Protein AF-A0AAV9FBR1-F1 (afdb_monomer_lite)

Sequence (100 aa):
MEDSTSTRLIVDIDIKSQFEVVRPTRAYTQLSNAIPTIFLGNEEKLNRVVSLLCSASHQSLKESDLHIPRWRKARYMKSKWLSCFQKSFIVSCFQVKEMV

InterPro domains:
  IPR006502 Protein of unknown function PDDEXK-like [PF04720] (5-86)
  IPR006502 Protein of unknown function PDDEXK-like [PTHR31579] (6-85)
  IPR006502 Protein of unknown function PDDEXK-like [TIGR01615] (3-87)

Organism: Acorus calamus (NCBI:txid4465)

pLDDT: mean 76.17, std 16.45, range [35.25, 90.44]

Secondary structure (DSSP, 8-state):
--------EEEES-TGGGG--SS--HHHHHHHHHS-SSEEEEHHHHHHHHHHHHHHHHHHHHHTT----GGGSHHHHHHHHHS-TT-SEEE---------

Structure (mmCIF, N/CA/C/O backbone):
data_AF-A0AAV9FBR1-F1
#
_entry.id   AF-A0AAV9FBR1-F1
#
loop_
_atom_site.group_PDB
_atom_site.id
_atom_site.type_symbol
_atom_site.label_atom_id
_atom_site.label_alt_id
_atom_site.label_comp_id
_atom_site.label_asym_id
_atom_site.label_entity_id
_atom_site.label_seq_id
_atom_site.pdbx_PDB_ins_code
_atom_site.Cartn_x
_atom_site.Cartn_y
_atom_site.Cartn_z
_atom_site.occupancy
_atom_site.B_iso_or_equiv
_atom_site.auth_seq_id
_atom_site.auth_comp_id
_atom_site.auth_asym_id
_atom_site.auth_atom_id
_atom_site.pdbx_PDB_model_num
ATOM 1 N N . MET A 1 1 ? -15.742 4.860 35.322 1.00 44.50 1 MET A N 1
ATOM 2 C CA . MET A 1 1 ? -14.326 4.937 34.915 1.00 44.50 1 MET A CA 1
ATOM 3 C C . MET A 1 1 ? -14.261 4.200 33.594 1.00 44.50 1 MET A C 1
ATOM 5 O O . MET A 1 1 ? -14.174 2.984 33.589 1.00 44.50 1 MET A O 1
ATOM 9 N N . GLU A 1 2 ? -14.499 4.915 32.500 1.00 49.41 2 GLU A N 1
ATOM 10 C CA . GLU A 1 2 ? -14.661 4.325 31.170 1.00 49.41 2 GLU A CA 1
ATOM 11 C C . GLU A 1 2 ? -13.905 5.243 30.220 1.00 49.41 2 GLU A C 1
ATOM 13 O O . GLU A 1 2 ? -14.378 6.318 29.859 1.00 49.41 2 GLU A O 1
ATOM 18 N N . ASP A 1 3 ? -12.650 4.888 29.958 1.00 48.16 3 ASP A N 1
ATOM 19 C CA . ASP A 1 3 ? -11.848 5.578 28.961 1.00 48.16 3 ASP A CA 1
ATOM 20 C C . ASP A 1 3 ? -12.392 5.155 27.600 1.00 48.16 3 ASP A C 1
ATOM 22 O O . ASP A 1 3 ? -12.084 4.075 27.086 1.00 48.16 3 ASP A O 1
ATOM 26 N N . SER A 1 4 ? -13.284 5.980 27.056 1.00 52.44 4 SER A N 1
ATOM 27 C CA . SER A 1 4 ? -13.751 5.910 25.680 1.00 52.44 4 SER A CA 1
ATOM 28 C C . SER A 1 4 ? -12.568 6.180 24.746 1.00 52.44 4 SER A C 1
ATOM 30 O O . SER A 1 4 ? -12.480 7.232 24.112 1.00 52.44 4 SER A O 1
ATOM 32 N N . THR A 1 5 ? -11.635 5.234 24.660 1.00 56.94 5 THR A N 1
ATOM 33 C CA . THR A 1 5 ? -10.590 5.201 23.642 1.00 56.94 5 THR A CA 1
ATOM 34 C C . THR A 1 5 ? -11.274 4.900 22.319 1.00 56.94 5 THR A C 1
ATOM 36 O O . THR A 1 5 ? -11.324 3.762 21.853 1.00 56.94 5 THR A O 1
ATOM 39 N N . SER A 1 6 ? -11.871 5.927 21.709 1.00 63.19 6 SER A N 1
ATOM 40 C CA . SER A 1 6 ? -12.390 5.851 20.349 1.00 63.19 6 SER A CA 1
ATOM 41 C C . SER A 1 6 ? -11.209 5.590 19.412 1.00 63.19 6 SER A C 1
ATOM 43 O O . SER A 1 6 ? -10.602 6.506 18.852 1.00 63.19 6 SER A O 1
ATOM 45 N N . THR A 1 7 ? -10.819 4.324 19.308 1.00 70.31 7 THR A N 1
ATOM 46 C CA . THR A 1 7 ? -9.712 3.886 18.479 1.00 70.31 7 THR A CA 1
ATOM 47 C C . THR A 1 7 ? -10.153 4.112 17.046 1.00 70.31 7 THR A C 1
ATOM 49 O O . THR A 1 7 ? -11.130 3.520 16.587 1.00 70.31 7 THR A O 1
ATOM 52 N N . ARG A 1 8 ? -9.468 5.023 16.351 1.00 76.31 8 ARG A N 1
ATOM 53 C CA . ARG A 1 8 ? -9.749 5.336 14.950 1.00 76.31 8 ARG A CA 1
ATOM 54 C C . ARG A 1 8 ? -9.470 4.087 14.117 1.00 76.31 8 ARG A C 1
ATOM 56 O O . ARG A 1 8 ? -8.319 3.686 13.938 1.00 76.31 8 ARG A O 1
ATOM 63 N N . LEU A 1 9 ? -10.544 3.459 13.648 1.00 80.38 9 LEU A N 1
ATOM 64 C CA . LEU A 1 9 ? -10.487 2.319 12.746 1.00 80.38 9 LEU A CA 1
ATOM 65 C C . LEU A 1 9 ? -10.593 2.817 11.309 1.00 80.38 9 LEU A C 1
ATOM 67 O O . LEU A 1 9 ? -11.478 3.595 10.952 1.00 80.38 9 LEU A O 1
ATOM 71 N N . ILE A 1 10 ? -9.667 2.351 10.483 1.00 83.00 10 ILE A N 1
ATOM 72 C CA . ILE A 1 10 ? -9.611 2.663 9.062 1.00 83.00 10 ILE A CA 1
ATOM 73 C C . ILE A 1 10 ? -10.109 1.440 8.308 1.00 83.00 10 ILE A C 1
ATOM 75 O O . ILE A 1 10 ? -9.619 0.329 8.533 1.00 83.00 10 ILE A O 1
ATOM 79 N N . VAL A 1 11 ? -11.079 1.667 7.423 1.00 83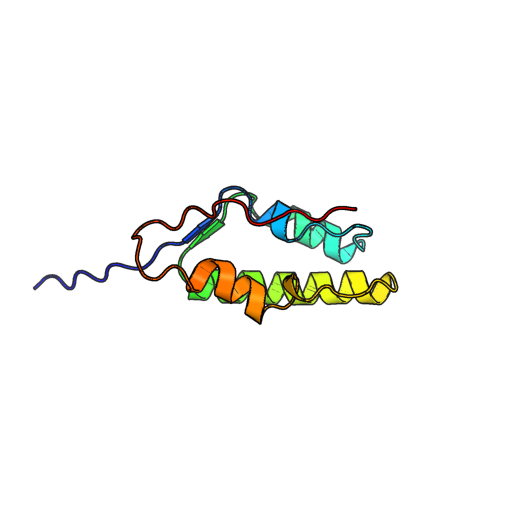.38 11 VAL A N 1
ATOM 80 C CA . VAL A 1 11 ? -11.687 0.634 6.590 1.00 83.38 11 VAL A CA 1
ATOM 81 C C . VAL A 1 11 ? -11.494 1.009 5.128 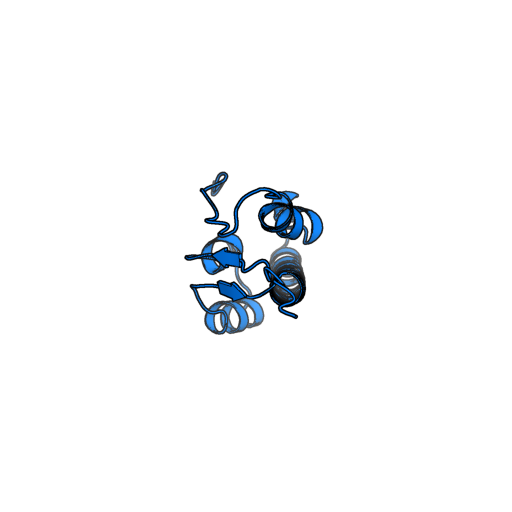1.00 83.38 11 VAL A C 1
ATOM 83 O O . VAL A 1 11 ? -12.055 1.990 4.655 1.00 83.38 11 VAL A O 1
ATOM 86 N N . ASP A 1 12 ? -10.712 0.225 4.398 1.00 84.25 12 ASP A N 1
ATOM 87 C CA . ASP A 1 12 ? -10.613 0.351 2.945 1.00 84.25 12 ASP A CA 1
ATOM 88 C C . ASP A 1 12 ? -11.107 -0.945 2.307 1.00 84.25 12 ASP A C 1
ATOM 90 O O . ASP A 1 12 ? -10.610 -2.018 2.632 1.00 84.25 12 ASP A O 1
ATOM 94 N N . ILE A 1 13 ? -12.116 -0.862 1.442 1.00 85.00 13 ILE A N 1
ATOM 95 C CA . ILE A 1 13 ? -12.761 -2.040 0.840 1.00 85.00 13 ILE A CA 1
ATOM 96 C C . ILE A 1 13 ? -11.932 -2.577 -0.340 1.00 85.00 13 ILE A C 1
ATOM 98 O O . ILE A 1 13 ? -12.078 -3.738 -0.715 1.00 85.00 13 ILE A O 1
ATOM 102 N N . ASP A 1 14 ? -11.047 -1.752 -0.904 1.00 84.19 14 ASP A N 1
ATOM 103 C CA . ASP A 1 14 ? -10.214 -2.108 -2.049 1.00 84.19 14 ASP A CA 1
ATOM 104 C C . ASP A 1 14 ? -8.850 -1.408 -1.964 1.00 84.19 14 ASP A C 1
ATOM 106 O O . ASP A 1 14 ? -8.460 -0.589 -2.803 1.00 84.19 14 ASP A O 1
ATOM 110 N N . ILE A 1 15 ? -8.086 -1.752 -0.922 1.00 85.81 15 ILE A N 1
ATOM 111 C CA . ILE A 1 15 ? -6.732 -1.214 -0.752 1.00 85.81 15 ILE A CA 1
ATOM 112 C C . ILE A 1 15 ? -5.809 -1.697 -1.874 1.00 85.81 15 ILE A C 1
ATOM 114 O O . ILE A 1 15 ? -4.867 -1.000 -2.246 1.00 85.81 15 ILE A O 1
ATOM 118 N N . LYS A 1 16 ? -6.077 -2.885 -2.433 1.00 86.00 16 LYS A N 1
ATOM 119 C CA . LYS A 1 16 ? -5.235 -3.524 -3.447 1.00 86.00 16 LYS A CA 1
ATOM 120 C C . LYS A 1 16 ? -5.168 -2.693 -4.728 1.00 86.00 16 LYS A C 1
ATOM 122 O O . LYS A 1 16 ? -4.067 -2.501 -5.248 1.00 86.00 16 LYS A O 1
ATOM 127 N N . SER A 1 17 ? -6.290 -2.134 -5.193 1.00 85.38 17 SER A N 1
ATOM 128 C CA . SER A 1 17 ? -6.299 -1.305 -6.408 1.00 85.38 17 SER A CA 1
ATOM 129 C C . SER A 1 17 ? -5.485 -0.016 -6.280 1.00 85.38 17 SER A C 1
ATOM 131 O O . SER A 1 17 ? -4.965 0.490 -7.271 1.00 85.38 17 SER A O 1
ATOM 133 N N . GLN A 1 18 ? -5.277 0.487 -5.059 1.00 82.31 18 GLN A N 1
ATOM 134 C CA . GLN A 1 18 ? -4.445 1.671 -4.815 1.00 82.31 18 GLN A CA 1
ATOM 135 C C . GLN A 1 18 ? -2.954 1.427 -5.086 1.00 82.31 18 GLN A C 1
ATOM 137 O O . GLN A 1 18 ? -2.176 2.376 -5.220 1.00 82.31 18 GLN A O 1
ATOM 142 N N . PHE A 1 19 ? -2.541 0.160 -5.136 1.00 84.50 19 PHE A N 1
ATOM 143 C CA . PHE A 1 19 ? -1.154 -0.244 -5.321 1.00 84.50 19 PHE A CA 1
ATOM 144 C C . PHE A 1 19 ? -0.929 -1.009 -6.632 1.00 84.50 19 PHE A C 1
ATOM 146 O O . PHE A 1 19 ? 0.170 -1.490 -6.873 1.00 84.50 19 PHE A O 1
ATOM 153 N N . GLU A 1 20 ? -1.888 -1.066 -7.547 1.00 83.88 20 GLU A N 1
ATOM 154 C CA . GLU A 1 20 ? -1.692 -1.737 -8.836 1.00 83.88 20 GLU A CA 1
ATOM 155 C C . GLU A 1 20 ? -0.537 -1.114 -9.655 1.00 83.88 20 GLU A C 1
ATOM 157 O O . GLU A 1 20 ? -0.366 0.106 -9.693 1.00 83.88 20 GLU A O 1
ATOM 162 N N . VAL A 1 21 ? 0.333 -1.938 -10.253 1.00 82.75 21 VAL A N 1
ATOM 163 C CA . VAL A 1 21 ? 1.515 -1.519 -11.042 1.00 82.75 21 VAL A CA 1
ATOM 164 C C . VAL A 1 21 ? 1.344 -2.009 -12.480 1.00 82.75 21 VAL A C 1
ATOM 166 O O . VAL A 1 21 ? 0.977 -3.160 -12.676 1.00 82.75 21 VAL A O 1
ATOM 169 N N . VAL A 1 22 ? 1.679 -1.177 -13.476 1.00 76.31 22 VAL A N 1
ATOM 170 C CA . VAL A 1 22 ? 1.561 -1.511 -14.915 1.00 76.31 22 VAL A CA 1
ATOM 171 C C . VAL A 1 22 ? 2.428 -2.713 -15.316 1.00 76.31 22 VAL A C 1
ATOM 173 O O . VAL A 1 22 ? 2.045 -3.511 -16.164 1.00 76.31 22 VAL A O 1
ATOM 176 N N . ARG A 1 23 ? 3.610 -2.853 -14.708 1.00 79.75 23 ARG A N 1
ATOM 177 C CA . ARG A 1 23 ? 4.543 -3.969 -14.918 1.00 79.75 23 ARG A CA 1
ATOM 178 C C . ARG A 1 23 ? 5.022 -4.489 -13.563 1.00 79.75 23 ARG A C 1
ATOM 180 O O . ARG A 1 23 ? 6.050 -4.032 -13.060 1.00 79.75 23 ARG A O 1
ATOM 187 N N . PRO A 1 24 ? 4.242 -5.358 -12.902 1.00 82.38 24 PRO A N 1
ATOM 188 C CA . PRO A 1 24 ? 4.637 -5.889 -11.614 1.00 82.38 24 PRO A CA 1
ATOM 189 C C . PRO A 1 24 ? 5.775 -6.892 -11.811 1.00 82.38 24 PRO A C 1
ATOM 191 O O . PRO A 1 24 ? 5.704 -7.791 -12.648 1.00 82.38 24 PRO A O 1
ATOM 194 N N . THR A 1 25 ? 6.830 -6.770 -11.014 1.00 86.62 25 THR A N 1
ATOM 195 C CA . THR A 1 25 ? 7.878 -7.793 -10.965 1.00 86.62 25 THR A CA 1
ATOM 196 C C . THR A 1 25 ? 7.331 -9.055 -10.293 1.00 86.62 25 THR A C 1
ATOM 198 O O . THR A 1 25 ? 6.294 -9.033 -9.617 1.00 86.62 25 THR A O 1
ATOM 201 N N . ARG A 1 26 ? 8.010 -10.198 -10.451 1.00 87.00 26 ARG A N 1
ATOM 202 C CA . ARG A 1 26 ? 7.555 -11.465 -9.847 1.00 87.00 26 ARG A CA 1
ATOM 203 C C . ARG A 1 26 ? 7.424 -11.354 -8.322 1.00 87.00 26 ARG A C 1
ATOM 205 O O . ARG A 1 26 ? 6.434 -11.820 -7.761 1.00 87.00 26 ARG A O 1
ATOM 212 N N . ALA A 1 27 ? 8.378 -10.680 -7.679 1.00 86.31 27 ALA A N 1
ATOM 213 C CA . ALA A 1 27 ? 8.350 -10.401 -6.245 1.00 86.31 27 ALA A CA 1
ATOM 214 C C . ALA A 1 27 ? 7.155 -9.511 -5.860 1.00 86.31 27 ALA A C 1
ATOM 216 O O . ALA A 1 27 ? 6.449 -9.796 -4.892 1.00 86.31 27 ALA A O 1
ATOM 217 N N . TYR A 1 28 ? 6.874 -8.474 -6.656 1.00 87.88 28 TYR A N 1
ATOM 218 C CA . TYR A 1 28 ? 5.734 -7.594 -6.416 1.00 87.88 28 TYR A CA 1
ATOM 219 C C . TYR A 1 28 ? 4.390 -8.309 -6.581 1.00 87.88 28 TYR A C 1
ATOM 221 O O . TYR A 1 28 ? 3.473 -8.094 -5.796 1.00 87.88 28 TYR A O 1
ATOM 229 N N . THR A 1 29 ? 4.278 -9.200 -7.565 1.00 87.50 29 THR A N 1
ATOM 230 C CA . THR A 1 29 ? 3.060 -9.986 -7.814 1.00 87.50 29 THR A CA 1
ATOM 231 C C . THR A 1 29 ? 2.745 -10.912 -6.639 1.00 87.50 29 THR A C 1
ATOM 233 O O . THR A 1 29 ? 1.600 -10.983 -6.195 1.00 87.50 29 THR A O 1
ATOM 236 N N . GLN A 1 30 ? 3.761 -11.583 -6.085 1.00 89.62 30 GLN A N 1
ATOM 237 C CA . GLN A 1 30 ? 3.605 -12.415 -4.888 1.00 89.62 30 GLN A CA 1
ATOM 238 C C . GLN A 1 30 ? 3.132 -11.592 -3.689 1.00 89.62 30 GLN A C 1
ATOM 240 O O . GLN A 1 30 ? 2.184 -11.988 -3.013 1.00 89.62 30 GLN A O 1
ATOM 245 N N . LEU A 1 31 ? 3.740 -10.421 -3.471 1.00 88.44 31 LEU A N 1
ATOM 246 C CA . LEU A 1 31 ? 3.316 -9.511 -2.412 1.00 88.44 31 LEU A CA 1
ATOM 247 C C . LEU A 1 31 ? 1.878 -9.033 -2.638 1.00 88.44 31 LEU A C 1
ATOM 249 O O . LEU A 1 31 ? 1.067 -9.126 -1.728 1.00 88.44 31 LEU A O 1
ATOM 253 N N . SER A 1 32 ? 1.540 -8.587 -3.850 1.00 85.38 32 SER A N 1
ATOM 254 C CA . SER A 1 32 ? 0.203 -8.100 -4.208 1.00 85.38 32 SER A CA 1
ATOM 255 C C . SER A 1 32 ? -0.891 -9.149 -3.984 1.00 85.38 32 SER A C 1
ATOM 257 O O . SER A 1 32 ? -2.005 -8.820 -3.577 1.00 85.38 32 SER A O 1
ATOM 259 N N . ASN A 1 33 ? -0.573 -10.427 -4.198 1.00 86.31 33 ASN A N 1
ATOM 260 C CA . ASN A 1 33 ? -1.487 -11.537 -3.939 1.00 86.31 33 ASN A CA 1
ATOM 261 C C . ASN A 1 33 ? -1.626 -11.889 -2.453 1.00 86.31 33 ASN A C 1
ATOM 263 O O . ASN A 1 33 ? -2.664 -12.414 -2.066 1.00 86.31 33 ASN A O 1
ATOM 267 N N . ALA A 1 34 ? -0.625 -11.581 -1.627 1.00 87.50 34 ALA A N 1
ATOM 268 C CA . ALA A 1 34 ? -0.683 -11.781 -0.181 1.00 87.50 34 ALA A CA 1
ATOM 269 C C . ALA A 1 34 ? -1.438 -10.660 0.561 1.00 87.50 34 ALA A C 1
ATOM 271 O O . ALA A 1 34 ? -1.789 -10.822 1.729 1.00 87.50 34 ALA A O 1
ATOM 272 N N . ILE A 1 35 ? -1.678 -9.515 -0.088 1.00 84.88 35 ILE A N 1
ATOM 273 C CA . ILE A 1 35 ? -2.406 -8.390 0.511 1.00 84.88 35 ILE A CA 1
ATOM 274 C C . ILE A 1 35 ? -3.910 -8.698 0.525 1.00 84.88 35 ILE A C 1
ATOM 276 O O . ILE A 1 35 ? -4.463 -9.058 -0.518 1.00 84.88 35 ILE A O 1
ATOM 280 N N . PRO A 1 36 ? -4.603 -8.492 1.658 1.00 84.12 36 PRO A N 1
ATOM 281 C CA . PRO A 1 36 ? -6.055 -8.578 1.692 1.00 84.12 36 PRO A CA 1
ATOM 282 C C . PRO A 1 36 ? -6.684 -7.433 0.886 1.00 84.12 36 PRO A C 1
ATOM 284 O O . PRO A 1 36 ? -6.262 -6.285 0.997 1.00 84.12 36 PRO A O 1
ATOM 287 N N . THR A 1 37 ? -7.724 -7.725 0.102 1.00 85.19 37 THR A N 1
ATOM 288 C CA . THR A 1 37 ? -8.469 -6.702 -0.660 1.00 85.19 37 THR A CA 1
ATOM 289 C C . THR A 1 37 ? -9.084 -5.652 0.262 1.00 85.19 37 THR A C 1
ATOM 291 O O . THR A 1 37 ? -9.039 -4.461 -0.035 1.00 85.19 37 THR A O 1
ATOM 294 N N . ILE A 1 38 ? -9.592 -6.103 1.411 1.00 86.75 38 ILE A N 1
ATOM 295 C CA . ILE A 1 38 ? -10.204 -5.258 2.429 1.00 86.75 38 ILE A CA 1
ATOM 296 C C . ILE A 1 38 ? -9.191 -5.040 3.556 1.00 86.75 38 ILE A C 1
ATOM 298 O O . ILE A 1 38 ? -8.726 -5.993 4.184 1.00 86.75 38 ILE A O 1
A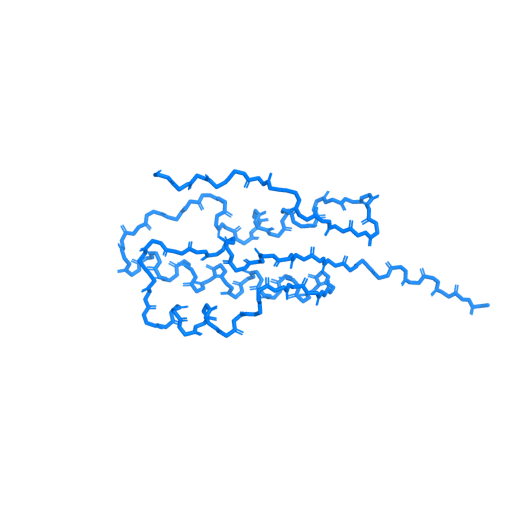TOM 302 N N . PHE A 1 39 ? -8.867 -3.783 3.833 1.00 87.25 39 PHE A N 1
ATOM 303 C CA . PHE A 1 39 ? -8.054 -3.381 4.970 1.00 87.25 39 PHE A CA 1
ATOM 304 C C . PHE A 1 39 ? -8.943 -2.929 6.128 1.00 87.25 39 PHE A C 1
ATOM 306 O O . PHE A 1 39 ? -9.756 -2.020 5.982 1.00 87.25 39 PHE A O 1
ATOM 313 N N . LEU A 1 40 ? -8.738 -3.539 7.294 1.00 87.50 40 LEU A N 1
ATOM 314 C CA . LEU A 1 40 ? -9.353 -3.161 8.564 1.00 87.50 40 LEU A CA 1
ATOM 315 C C . LEU A 1 40 ? -8.248 -3.030 9.611 1.00 87.50 40 LEU A C 1
ATOM 317 O O . LEU A 1 40 ? -7.587 -4.014 9.955 1.00 87.50 40 LEU A O 1
ATOM 321 N N . GLY A 1 41 ? -8.025 -1.827 10.134 1.00 87.00 41 GLY A N 1
ATOM 322 C CA . GLY A 1 41 ? -7.023 -1.659 11.179 1.00 87.00 41 GLY A CA 1
ATOM 323 C C . GLY A 1 41 ? -6.830 -0.239 11.681 1.00 87.00 41 GLY A C 1
ATOM 324 O O . GLY A 1 41 ? -7.416 0.716 11.182 1.00 87.00 41 GLY A O 1
ATOM 325 N N . ASN A 1 42 ? -5.964 -0.128 12.685 1.00 87.44 42 ASN A N 1
ATOM 326 C CA . ASN A 1 42 ? -5.577 1.142 13.289 1.00 87.44 42 ASN A CA 1
ATOM 327 C C . ASN A 1 42 ? -4.580 1.889 12.388 1.00 87.44 42 ASN A C 1
ATOM 329 O O . ASN A 1 42 ? -3.942 1.305 11.505 1.00 87.44 42 ASN A O 1
ATOM 333 N N . GLU A 1 43 ? -4.359 3.163 12.696 1.00 85.56 43 GLU A N 1
ATOM 334 C CA . GLU A 1 43 ? -3.407 4.037 12.001 1.00 85.56 43 GLU A CA 1
ATOM 335 C C . GLU A 1 43 ? -1.985 3.457 11.926 1.00 85.56 43 GLU A C 1
ATOM 337 O O . GLU A 1 43 ? -1.324 3.545 10.890 1.00 85.56 43 GLU A O 1
ATOM 342 N N . GLU A 1 44 ? -1.503 2.808 12.990 1.00 87.50 44 GLU A N 1
ATOM 343 C CA . GLU A 1 44 ? -0.177 2.177 13.001 1.00 87.50 44 GLU A CA 1
ATOM 344 C C . GLU A 1 44 ? -0.068 1.013 12.011 1.00 87.50 44 GLU A C 1
ATOM 346 O O . GLU A 1 44 ? 0.919 0.900 11.275 1.00 87.50 44 GLU A O 1
ATOM 351 N N . LYS A 1 45 ? -1.095 0.151 11.971 1.00 88.75 45 LYS A N 1
ATOM 352 C CA . LYS A 1 45 ? -1.147 -0.981 11.037 1.00 88.75 45 LYS A CA 1
ATOM 353 C C . LYS A 1 45 ? -1.168 -0.466 9.605 1.00 88.75 45 LYS A C 1
ATOM 355 O O . LYS A 1 45 ? -0.397 -0.954 8.780 1.00 88.75 45 LYS A O 1
ATOM 360 N N . LEU A 1 46 ? -1.976 0.560 9.336 1.00 87.88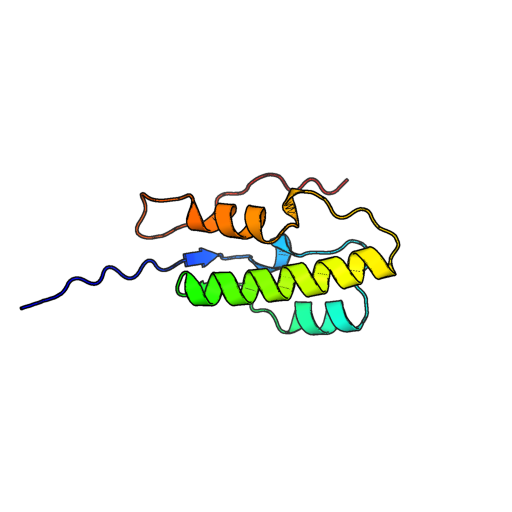 46 LEU A N 1
ATOM 361 C CA . LEU A 1 46 ? -2.034 1.181 8.019 1.00 87.88 46 LEU A CA 1
ATOM 362 C C . LEU A 1 46 ? -0.668 1.755 7.630 1.00 87.88 46 LEU A C 1
ATOM 364 O O . LEU A 1 46 ? -0.177 1.491 6.538 1.00 87.88 46 LEU A O 1
ATOM 368 N N . ASN A 1 47 ? -0.017 2.491 8.531 1.00 88.75 47 ASN A N 1
ATOM 369 C CA . ASN A 1 47 ? 1.295 3.078 8.277 1.00 88.75 47 ASN A CA 1
ATOM 370 C C . ASN A 1 47 ? 2.345 2.034 7.884 1.00 88.75 47 ASN A C 1
ATOM 372 O O . ASN A 1 47 ? 3.129 2.285 6.965 1.00 88.75 47 ASN A O 1
ATOM 376 N N . ARG A 1 48 ? 2.360 0.875 8.556 1.00 90.38 48 ARG A N 1
ATOM 377 C CA . ARG A 1 48 ? 3.274 -0.233 8.238 1.00 90.38 48 ARG A CA 1
ATOM 378 C C . ARG A 1 48 ? 2.963 -0.841 6.874 1.00 90.38 48 ARG A C 1
ATOM 380 O O . ARG A 1 48 ? 3.876 -0.973 6.062 1.00 90.38 48 ARG A O 1
ATOM 387 N N . VAL A 1 49 ? 1.692 -1.149 6.609 1.00 89.31 49 VAL A N 1
ATOM 388 C CA . VAL A 1 49 ? 1.253 -1.725 5.328 1.00 89.31 49 VAL A CA 1
ATOM 389 C C . VAL A 1 49 ? 1.563 -0.768 4.179 1.00 89.31 49 VAL A C 1
ATOM 391 O O . VAL A 1 49 ? 2.262 -1.144 3.246 1.00 89.31 49 VAL A O 1
ATOM 394 N N . VAL A 1 50 ? 1.152 0.498 4.270 1.00 89.50 50 VAL A N 1
ATOM 395 C CA . VAL A 1 50 ? 1.410 1.509 3.232 1.00 89.50 50 VAL A CA 1
ATOM 396 C C . VAL A 1 50 ? 2.909 1.699 2.993 1.00 89.50 50 VAL A C 1
ATOM 398 O O . VAL A 1 50 ? 3.331 1.762 1.842 1.00 89.50 50 VAL A O 1
ATOM 401 N N . SER A 1 51 ? 3.732 1.759 4.047 1.00 90.44 51 SER A N 1
ATOM 402 C CA . SER A 1 51 ? 5.192 1.834 3.893 1.00 90.44 51 SER A CA 1
ATOM 403 C C . SER A 1 51 ? 5.749 0.626 3.130 1.00 90.44 51 SER A C 1
ATOM 405 O O . SER A 1 51 ? 6.516 0.814 2.188 1.00 90.44 51 SER A O 1
ATOM 407 N N . LEU A 1 52 ? 5.352 -0.595 3.507 1.00 90.19 52 LEU A N 1
ATOM 408 C CA . LEU A 1 52 ? 5.791 -1.832 2.852 1.00 90.19 52 LEU A CA 1
ATOM 409 C C . LEU A 1 52 ? 5.412 -1.831 1.364 1.00 90.19 52 LEU A C 1
ATOM 411 O O . LEU A 1 52 ? 6.253 -2.071 0.498 1.00 90.19 52 LEU A O 1
ATOM 415 N N . LEU A 1 53 ? 4.153 -1.503 1.068 1.00 88.38 53 LEU A N 1
ATOM 416 C CA . LEU A 1 53 ? 3.621 -1.506 -0.290 1.00 88.38 53 LEU A CA 1
ATOM 417 C C . LEU A 1 53 ? 4.236 -0.420 -1.158 1.00 88.38 53 LEU A C 1
ATOM 419 O O . LEU A 1 53 ? 4.575 -0.692 -2.309 1.00 88.38 53 LEU A O 1
ATOM 423 N N . CYS A 1 54 ? 4.438 0.786 -0.629 1.00 88.75 54 CYS A N 1
ATOM 424 C CA . CYS A 1 54 ? 5.145 1.844 -1.343 1.00 88.75 54 CYS A CA 1
ATOM 425 C C . CYS A 1 54 ? 6.584 1.438 -1.672 1.00 88.75 54 CYS A C 1
ATOM 427 O O . CYS A 1 54 ? 7.009 1.653 -2.803 1.00 88.75 54 CYS A O 1
ATOM 429 N N . SER A 1 55 ? 7.313 0.822 -0.736 1.00 89.25 55 SER A N 1
ATOM 430 C CA . SER A 1 55 ? 8.686 0.358 -0.976 1.00 89.25 55 SER A CA 1
ATOM 431 C C . SER A 1 55 ? 8.747 -0.715 -2.062 1.00 89.25 55 SER A C 1
ATOM 433 O O . SER A 1 55 ? 9.516 -0.582 -3.011 1.00 89.25 55 SER A O 1
ATOM 435 N N . ALA A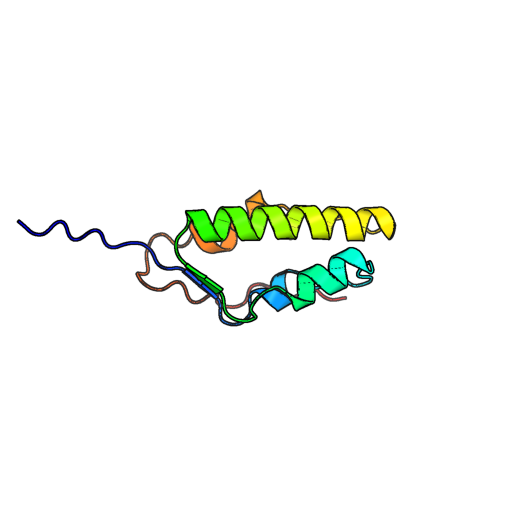 1 56 ? 7.886 -1.732 -1.980 1.00 89.00 56 ALA A N 1
ATOM 436 C CA . ALA A 1 56 ? 7.826 -2.790 -2.985 1.00 89.00 56 ALA A CA 1
ATOM 437 C C . ALA A 1 56 ? 7.383 -2.257 -4.359 1.00 89.00 56 ALA A C 1
ATOM 439 O O . ALA A 1 56 ? 7.932 -2.639 -5.390 1.00 89.00 56 ALA A O 1
ATOM 440 N N . SER A 1 57 ? 6.428 -1.321 -4.377 1.00 86.75 57 SER A N 1
ATOM 441 C CA . SER A 1 57 ? 5.978 -0.668 -5.611 1.00 86.75 57 SER A CA 1
ATOM 442 C C . SER A 1 57 ? 7.117 0.125 -6.239 1.00 86.75 57 SER A C 1
ATOM 444 O O . SER A 1 57 ? 7.365 0.018 -7.432 1.00 86.75 57 SER A O 1
ATOM 446 N N . HIS A 1 58 ? 7.831 0.908 -5.430 1.00 87.62 58 HIS A N 1
ATOM 447 C CA . HIS A 1 58 ? 8.964 1.713 -5.869 1.00 87.62 58 HIS A CA 1
ATOM 448 C C . HIS A 1 58 ? 10.066 0.843 -6.478 1.00 87.62 58 HIS A C 1
ATOM 450 O O . HIS A 1 58 ? 10.600 1.189 -7.527 1.00 87.62 58 HIS A O 1
ATOM 456 N N . GLN A 1 59 ? 10.354 -0.307 -5.865 1.00 87.88 59 GLN A N 1
ATOM 457 C CA . GLN A 1 59 ? 11.292 -1.278 -6.415 1.00 87.88 59 GLN A CA 1
ATOM 458 C C . GLN A 1 59 ? 10.814 -1.823 -7.770 1.00 87.88 59 GLN A C 1
ATOM 460 O O . GLN A 1 59 ? 11.575 -1.784 -8.730 1.00 87.88 59 GLN A O 1
ATOM 465 N N . SER A 1 60 ? 9.547 -2.234 -7.882 1.00 86.62 60 SER A N 1
ATOM 466 C CA . SER A 1 60 ? 8.988 -2.742 -9.144 1.00 86.62 60 SER A CA 1
ATOM 467 C C . SER A 1 60 ? 9.009 -1.702 -10.267 1.00 86.62 60 SER A C 1
ATOM 469 O O . SER A 1 60 ? 9.311 -2.039 -11.411 1.00 86.62 60 SER A O 1
ATOM 471 N N . LEU A 1 61 ? 8.690 -0.440 -9.954 1.00 86.00 61 LEU A N 1
ATOM 472 C CA . LEU A 1 61 ? 8.732 0.658 -10.923 1.00 86.00 61 LEU A CA 1
ATOM 473 C C . LEU A 1 61 ? 10.171 0.972 -11.342 1.00 86.00 61 LEU A C 1
ATOM 475 O O . LEU A 1 61 ? 10.419 1.159 -12.526 1.00 86.00 61 LEU A O 1
ATOM 479 N N . LYS A 1 62 ? 11.116 0.975 -10.394 1.00 86.38 62 LYS A N 1
ATOM 480 C CA . LYS A 1 62 ? 12.538 1.206 -10.671 1.00 86.38 62 LYS A CA 1
ATOM 481 C C . LYS A 1 62 ? 13.140 0.104 -11.545 1.00 86.38 62 LYS A C 1
ATOM 483 O O . LYS A 1 62 ? 13.890 0.410 -12.459 1.00 86.38 62 LYS A O 1
ATOM 488 N N . GLU A 1 63 ? 12.802 -1.157 -11.282 1.00 86.00 63 GLU A N 1
ATOM 489 C CA . GLU A 1 63 ? 13.230 -2.301 -12.104 1.00 86.00 63 GLU A CA 1
ATOM 490 C C . GLU A 1 63 ? 12.620 -2.267 -13.514 1.00 86.00 63 GLU A C 1
ATOM 492 O O . GLU A 1 63 ? 13.225 -2.764 -14.457 1.00 86.00 63 GLU A O 1
ATOM 497 N N . SER A 1 64 ? 11.443 -1.656 -13.665 1.00 82.12 64 SER A N 1
ATOM 498 C CA . SER A 1 64 ? 10.754 -1.512 -14.953 1.00 82.12 64 SER A CA 1
ATOM 499 C C . SER A 1 64 ? 11.065 -0.199 -15.683 1.00 82.12 64 SER A C 1
ATOM 501 O O . SER A 1 64 ? 10.421 0.078 -16.692 1.00 82.12 64 SER A O 1
ATOM 503 N N . ASP A 1 65 ? 11.993 0.615 -15.166 1.00 82.62 65 ASP A N 1
ATOM 504 C CA . ASP A 1 65 ? 12.331 1.958 -15.670 1.00 82.62 65 ASP A CA 1
ATOM 505 C C . ASP A 1 65 ? 11.100 2.879 -15.845 1.00 82.62 65 ASP A C 1
ATOM 507 O O . ASP A 1 65 ? 10.938 3.613 -16.820 1.00 82.62 65 ASP A O 1
ATOM 511 N N . LEU A 1 66 ? 10.165 2.803 -14.891 1.00 83.00 66 LEU A N 1
ATOM 512 C CA . LEU A 1 66 ? 8.956 3.625 -14.859 1.00 83.00 66 LEU A CA 1
ATOM 513 C C . LEU A 1 66 ? 9.093 4.755 -13.837 1.00 83.00 66 LEU A C 1
ATOM 515 O O . LEU A 1 66 ? 9.515 4.552 -12.694 1.00 83.00 66 LEU A O 1
ATOM 519 N N . HIS A 1 67 ? 8.651 5.954 -14.221 1.00 83.75 67 HIS A N 1
ATOM 520 C CA . HIS A 1 67 ? 8.603 7.097 -13.314 1.00 83.75 67 HIS A CA 1
ATOM 521 C C . HIS A 1 67 ? 7.658 6.821 -12.138 1.00 83.75 67 HIS A C 1
ATOM 523 O O . HIS A 1 67 ? 6.505 6.436 -12.331 1.00 83.75 67 HIS A O 1
ATOM 529 N N . ILE A 1 68 ? 8.120 7.064 -10.907 1.00 81.25 68 ILE A N 1
ATOM 530 C CA . ILE A 1 68 ? 7.272 6.915 -9.722 1.00 81.25 68 ILE A CA 1
ATOM 531 C C . ILE A 1 68 ? 6.402 8.159 -9.558 1.00 81.25 68 ILE A C 1
ATOM 533 O O . ILE A 1 68 ? 6.922 9.234 -9.233 1.00 81.25 68 ILE A O 1
ATOM 537 N N . PRO A 1 69 ? 5.075 8.030 -9.690 1.00 81.00 69 PRO A N 1
ATOM 538 C CA . PRO A 1 69 ? 4.211 9.181 -9.578 1.00 81.00 69 PRO A CA 1
ATOM 539 C C . PRO A 1 69 ? 4.175 9.704 -8.138 1.00 81.00 69 PRO A C 1
ATOM 541 O O . PRO A 1 69 ? 4.372 8.976 -7.160 1.00 81.00 69 PRO A O 1
ATOM 544 N N . ARG A 1 70 ? 3.901 11.002 -7.979 1.00 78.75 70 ARG A N 1
ATOM 545 C CA . ARG A 1 70 ? 3.935 11.670 -6.665 1.00 78.75 70 ARG A CA 1
ATOM 546 C C . ARG A 1 70 ? 2.937 11.070 -5.667 1.00 78.75 70 ARG A C 1
ATOM 548 O O . ARG A 1 70 ? 3.254 11.043 -4.475 1.00 78.75 70 ARG A O 1
ATOM 555 N N . TRP A 1 71 ? 1.799 10.554 -6.144 1.00 76.06 71 TRP A N 1
ATOM 556 C CA . TRP A 1 71 ? 0.784 9.899 -5.311 1.00 76.06 71 TRP A CA 1
ATOM 557 C C . TRP A 1 71 ? 1.235 8.543 -4.760 1.00 76.06 71 TRP A C 1
ATOM 559 O O . TRP A 1 71 ? 0.780 8.148 -3.698 1.00 76.06 71 TRP A O 1
ATOM 569 N N . ARG A 1 72 ? 2.201 7.867 -5.398 1.00 79.81 72 ARG A N 1
ATOM 570 C CA . ARG A 1 72 ? 2.785 6.595 -4.926 1.00 79.81 72 ARG A CA 1
ATOM 571 C C . ARG A 1 72 ? 3.787 6.750 -3.786 1.00 79.81 72 ARG A C 1
ATOM 573 O O . ARG A 1 72 ? 4.319 5.755 -3.293 1.00 79.81 72 ARG A O 1
ATOM 580 N N . LYS A 1 73 ? 4.062 7.978 -3.341 1.00 84.00 73 LYS A N 1
ATOM 581 C CA . LYS A 1 73 ? 4.927 8.223 -2.184 1.00 84.00 73 LYS A CA 1
ATOM 582 C C . LYS A 1 73 ? 4.180 7.885 -0.899 1.00 84.00 73 LYS A C 1
ATOM 584 O O . LYS A 1 73 ? 3.069 8.365 -0.688 1.00 84.00 73 LYS A O 1
ATOM 589 N N . ALA A 1 74 ? 4.847 7.170 0.009 1.00 85.38 74 ALA A N 1
ATOM 590 C CA . ALA A 1 74 ? 4.272 6.759 1.293 1.00 85.38 74 ALA A CA 1
ATOM 591 C C . ALA A 1 74 ? 3.650 7.928 2.069 1.00 85.38 74 ALA A C 1
ATOM 593 O O . ALA A 1 74 ? 2.593 7.761 2.657 1.00 85.38 74 ALA A O 1
ATOM 594 N N . ARG A 1 75 ? 4.251 9.126 2.023 1.00 84.38 75 ARG A N 1
ATOM 595 C CA . ARG A 1 75 ? 3.687 10.327 2.663 1.00 84.38 75 ARG A CA 1
ATOM 596 C C . ARG A 1 75 ? 2.292 10.688 2.139 1.00 84.38 75 ARG A C 1
ATOM 598 O O . ARG A 1 75 ? 1.409 10.964 2.933 1.00 84.38 75 ARG A O 1
ATOM 605 N N . TYR A 1 76 ? 2.097 10.655 0.818 1.00 84.69 76 TYR A N 1
ATOM 606 C CA . TYR A 1 76 ? 0.838 11.047 0.185 1.00 84.69 76 TYR A CA 1
ATOM 607 C C . TYR A 1 76 ? -0.228 9.993 0.457 1.00 84.69 76 TYR A C 1
ATOM 609 O O . TYR A 1 76 ? -1.324 10.316 0.899 1.00 84.69 76 TYR A O 1
ATOM 617 N N . MET A 1 77 ? 0.155 8.727 0.283 1.00 85.31 77 MET A N 1
ATOM 618 C CA . MET A 1 77 ? -0.680 7.580 0.606 1.00 85.31 77 MET A CA 1
ATOM 619 C C . MET A 1 77 ? -1.129 7.639 2.066 1.00 85.31 77 MET A C 1
ATOM 621 O O . MET A 1 77 ? -2.316 7.673 2.326 1.00 85.31 77 MET A O 1
ATOM 625 N N . LYS A 1 78 ? -0.220 7.795 3.031 1.00 86.25 78 LYS A N 1
ATOM 626 C CA . LYS A 1 78 ? -0.580 7.938 4.452 1.00 86.25 78 LYS A CA 1
ATOM 627 C C . LYS A 1 78 ? -1.547 9.094 4.695 1.00 86.25 78 LYS A C 1
ATOM 629 O O . LYS A 1 78 ? -2.564 8.894 5.347 1.00 86.25 78 LYS A O 1
ATOM 634 N N . SER A 1 79 ? -1.283 10.273 4.132 1.00 83.75 79 SER A N 1
ATOM 635 C CA . SER A 1 79 ? -2.190 11.418 4.252 1.00 83.75 79 SER A CA 1
ATOM 636 C C . SER A 1 79 ? -3.578 11.147 3.664 1.00 83.75 79 SER A C 1
ATOM 638 O O . SER A 1 79 ? -4.548 11.630 4.234 1.00 83.75 79 SER A O 1
ATOM 640 N N . LYS A 1 80 ? -3.706 10.337 2.603 1.00 81.62 80 LYS A N 1
ATOM 641 C CA . LYS A 1 80 ? -5.007 9.958 2.017 1.00 81.62 80 LYS A CA 1
ATOM 642 C C . LYS A 1 80 ? -5.963 9.369 3.057 1.00 81.62 80 LYS A C 1
ATOM 644 O O . LYS A 1 80 ? -7.141 9.702 3.050 1.00 81.62 80 LYS A O 1
ATOM 649 N N . TRP A 1 81 ? -5.454 8.542 3.969 1.00 81.50 81 TRP A N 1
ATOM 650 C CA . TRP A 1 81 ? -6.265 7.937 5.030 1.00 81.50 81 TRP A CA 1
ATOM 651 C C . TRP A 1 81 ? -6.185 8.692 6.361 1.00 81.50 81 TRP A C 1
ATOM 653 O O . TRP A 1 81 ? -7.165 8.723 7.088 1.00 81.50 81 TRP A O 1
ATOM 663 N N . LEU A 1 82 ? -5.058 9.327 6.693 1.00 76.88 82 LEU A N 1
ATOM 664 C CA . LEU A 1 82 ? -4.877 10.003 7.988 1.00 76.88 82 LEU A CA 1
ATOM 665 C C . LEU A 1 82 ? -5.409 11.448 8.010 1.00 76.88 82 LEU A C 1
ATOM 667 O O . LEU A 1 82 ? -5.612 12.012 9.080 1.00 76.88 82 LEU A O 1
ATOM 671 N N . SER A 1 83 ? -5.652 12.070 6.851 1.00 71.06 83 SER A N 1
ATOM 672 C CA . SER A 1 83 ? -6.122 13.463 6.775 1.00 71.06 83 SER A CA 1
ATOM 673 C C . SER A 1 83 ? -7.613 13.634 7.100 1.00 71.06 83 SER A C 1
ATOM 675 O O . SER A 1 83 ? -8.053 14.759 7.345 1.00 71.06 83 SER A O 1
ATOM 677 N N . CYS A 1 84 ? -8.416 12.565 7.115 1.00 60.28 84 CYS A N 1
ATOM 678 C CA . CYS A 1 84 ? -9.843 12.648 7.436 1.00 60.28 84 CYS A CA 1
ATOM 679 C C . CYS A 1 84 ? -10.063 12.662 8.956 1.00 60.28 84 CYS A C 1
ATOM 681 O O . CYS A 1 84 ? -10.401 11.659 9.576 1.00 60.28 84 CYS A O 1
ATOM 683 N N . PHE A 1 85 ? -9.896 13.833 9.5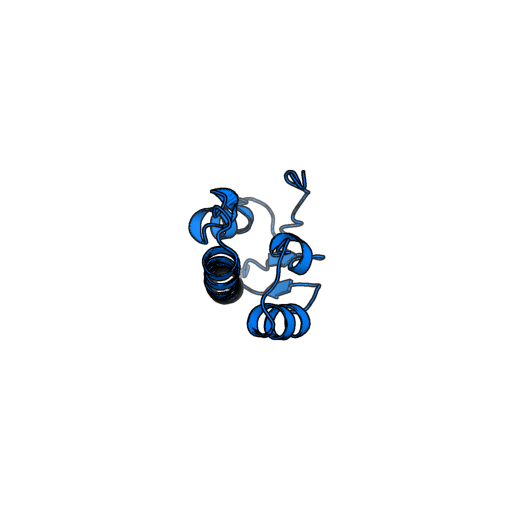68 1.00 53.62 85 PHE A N 1
ATOM 684 C CA . PHE A 1 85 ? -9.916 13.984 11.025 1.00 53.62 85 PHE A CA 1
ATOM 685 C C . PHE A 1 85 ? -11.302 13.857 11.696 1.00 53.62 85 PHE A C 1
ATOM 687 O O . PHE A 1 85 ? -11.352 13.835 12.925 1.00 53.62 85 PHE A O 1
ATOM 694 N N . GLN A 1 86 ? -12.404 13.736 10.942 1.00 50.25 86 GLN A N 1
ATOM 695 C CA . GLN A 1 86 ? -13.764 14.025 11.443 1.00 50.25 86 GLN A CA 1
ATOM 696 C C . GLN A 1 86 ? -14.792 12.876 11.369 1.00 50.25 86 GLN A C 1
ATOM 698 O O . GLN A 1 86 ? -15.953 13.097 11.697 1.00 50.25 86 GLN A O 1
ATOM 703 N N . LYS A 1 87 ? -14.434 11.655 10.942 1.00 48.00 87 LYS A N 1
ATOM 704 C CA . LYS A 1 87 ? -15.402 10.541 10.871 1.00 48.00 87 LYS A CA 1
ATOM 705 C C . LYS A 1 87 ? -14.857 9.282 11.531 1.00 48.00 87 LYS A C 1
ATOM 707 O O . LYS A 1 87 ? -13.770 8.827 11.197 1.00 48.00 87 LYS A O 1
ATOM 712 N N . SER A 1 88 ? -15.653 8.715 12.435 1.00 47.25 88 SER A N 1
ATOM 713 C CA . SER A 1 88 ? -15.388 7.471 13.174 1.00 47.25 88 SER A CA 1
ATOM 714 C C . SER A 1 88 ? -15.219 6.247 12.263 1.00 47.25 88 SER A C 1
ATOM 716 O O . SER A 1 88 ? -14.689 5.231 12.695 1.00 47.25 88 SER A O 1
ATOM 718 N N . PHE A 1 89 ? -15.641 6.365 10.999 1.00 50.19 89 PHE A N 1
ATOM 719 C CA . PHE A 1 89 ? -15.400 5.419 9.917 1.00 50.19 89 PHE A CA 1
ATOM 720 C C . PHE A 1 89 ? -14.915 6.190 8.688 1.00 50.19 89 PHE A C 1
ATOM 722 O O . PHE A 1 89 ? -15.639 7.023 8.133 1.00 50.19 89 PHE A O 1
ATOM 729 N N . ILE A 1 90 ? -13.680 5.925 8.264 1.00 54.56 90 ILE A N 1
ATOM 730 C CA . ILE A 1 90 ? -13.137 6.448 7.010 1.00 54.56 90 ILE A CA 1
ATOM 731 C C . ILE A 1 90 ? -13.528 5.462 5.921 1.00 54.56 90 ILE A C 1
ATOM 733 O O . ILE A 1 90 ? -12.935 4.397 5.831 1.00 54.56 90 ILE A O 1
ATOM 737 N N . VAL A 1 91 ? -14.528 5.813 5.116 1.00 53.22 91 VAL A N 1
ATOM 738 C CA . VAL A 1 91 ? -14.758 5.167 3.821 1.00 53.22 91 VAL A CA 1
ATOM 739 C C . VAL A 1 91 ? -13.923 5.953 2.821 1.00 53.22 91 VAL A C 1
ATOM 741 O O . VAL A 1 91 ? -14.184 7.140 2.605 1.00 53.22 91 VAL A O 1
ATOM 744 N N . SER A 1 92 ? -12.887 5.337 2.257 1.00 53.81 92 SER A N 1
ATOM 745 C CA . SER A 1 92 ? -12.087 5.945 1.195 1.00 53.81 92 SER A CA 1
ATOM 746 C C . SER A 1 92 ? -12.963 6.144 -0.046 1.00 53.81 92 SER A C 1
ATOM 748 O O . SER A 1 92 ? -13.106 5.272 -0.898 1.00 53.81 92 SER A O 1
ATOM 750 N N . CYS A 1 93 ? -13.590 7.317 -0.145 1.00 40.50 93 CYS A N 1
ATOM 751 C CA . CYS A 1 93 ? -14.256 7.745 -1.366 1.00 40.50 93 CYS A CA 1
ATOM 752 C C . CYS A 1 93 ? -13.181 8.063 -2.415 1.00 40.50 93 CYS A C 1
ATOM 754 O O . CYS A 1 93 ? -12.197 8.749 -2.132 1.00 40.50 93 CYS A O 1
ATOM 756 N N . PHE A 1 94 ? -13.363 7.493 -3.604 1.00 40.66 94 PHE A N 1
ATOM 757 C CA . PHE A 1 94 ? -12.473 7.533 -4.760 1.00 40.66 94 PHE A CA 1
ATOM 758 C C . PHE A 1 94 ? -11.788 8.897 -4.968 1.00 40.66 94 PHE A C 1
ATOM 760 O O . PHE A 1 94 ? -12.446 9.910 -5.186 1.00 40.66 94 PHE A O 1
ATOM 767 N N . GLN A 1 95 ? -10.453 8.904 -5.014 1.00 38.34 95 GLN A N 1
ATOM 768 C CA . GLN A 1 95 ? -9.694 9.961 -5.682 1.00 38.34 95 GLN A CA 1
ATOM 769 C C . GLN A 1 95 ? -8.898 9.338 -6.826 1.00 38.34 95 GLN A C 1
ATOM 771 O O . GLN A 1 95 ? -7.982 8.552 -6.588 1.00 38.34 95 GLN A O 1
ATOM 776 N N . VAL A 1 96 ? -9.361 9.691 -8.031 1.00 36.75 96 VAL A N 1
ATOM 777 C CA . VAL A 1 96 ? -8.716 9.686 -9.350 1.00 36.75 96 VAL A CA 1
ATOM 778 C C . VAL A 1 96 ? -7.747 8.525 -9.589 1.00 36.75 96 VAL A C 1
ATOM 780 O O . VAL A 1 96 ? -6.553 8.604 -9.310 1.00 36.75 96 VAL A O 1
ATOM 783 N N . LYS A 1 97 ? -8.284 7.452 -10.181 1.00 40.53 97 LYS A N 1
ATOM 784 C CA . LYS A 1 97 ? -7.494 6.529 -10.997 1.00 40.53 97 LYS A CA 1
ATOM 785 C C . LYS A 1 97 ? -7.108 7.275 -12.275 1.00 40.53 97 LYS A C 1
ATOM 787 O O . LYS A 1 97 ? -7.883 7.288 -13.223 1.00 40.53 97 LYS A O 1
ATOM 792 N N . GLU A 1 98 ? -5.939 7.901 -12.308 1.00 35.25 98 GLU A N 1
ATOM 793 C CA . GLU A 1 98 ? -5.273 8.130 -13.591 1.00 35.25 98 GLU A CA 1
ATOM 794 C C . GLU A 1 98 ? -4.496 6.857 -13.931 1.00 35.25 98 GLU A C 1
ATOM 796 O O . GLU A 1 98 ? -3.397 6.600 -13.440 1.00 35.25 98 GLU A O 1
ATOM 801 N N . MET A 1 99 ? -5.171 6.016 -14.711 1.00 36.59 99 MET A N 1
ATOM 802 C CA . MET A 1 99 ? -4.605 4.940 -15.513 1.00 36.59 99 MET A CA 1
ATOM 803 C C . MET A 1 99 ? -4.897 5.308 -16.973 1.00 36.59 99 MET A C 1
ATOM 805 O O . MET A 1 99 ? -5.873 4.831 -17.542 1.00 36.59 99 MET A O 1
ATOM 809 N N . VAL A 1 100 ? -4.092 6.218 -17.525 1.00 39.84 100 VAL A N 1
ATOM 810 C CA . VAL A 1 100 ? -3.607 6.214 -18.916 1.00 39.84 100 VAL A CA 1
ATOM 811 C C . VAL A 1 100 ? -2.195 6.783 -18.883 1.00 39.84 100 VAL A C 1
ATOM 813 O O . VAL A 1 100 ? -2.025 7.863 -18.278 1.00 39.84 100 VAL A O 1
#

Foldseek 3Di:
DDPPPLQQKEKEQAVLVLLDDPQQDPVRVVVSVVDDRIDIDGLVVQLVVLVVSLVNSVVRCVVVVHDDDPCSDSVNSSCQGVVPPPDSYDYNDDDDDPDD

Radius of gyration: 14.85 Å; chains: 1; bounding box: 29×26×54 Å